Protein AF-A0A8G0PI36-F1 (afdb_monomer_lite)

Foldseek 3Di:
DPVVVVVVCVVVDDDCVQVVQLVCLCPPNPVNDPVCPPFDGDTPNDTDDDDVVVVVQVPQDDPNDGGPVRVVVVVVCVVCVVPD

Secondary structure (DSSP, 8-state):
--HHHHGGGGGGSPPHHHHHHHHHHHHH-TT--GGGTTPEEETTTEEEPPPHHHHHHHSS-BTTBPPHHHHHHHHHHHHHGGG-

Sequence (84 aa):
MPAWEYYPIIPLLHDPIFGAYTELFAGLSPDVKPEHSGRFVIPWGRFGSTRPDIDSQLSSKQGGEPTKATKFFEYCDSQTSAYA

Structure (mmCIF, N/CA/C/O backbone):
data_AF-A0A8G0PI36-F1
#
_entry.id   AF-A0A8G0PI36-F1
#
loop_
_atom_site.group_PDB
_atom_site.id
_atom_site.type_symbol
_atom_site.label_atom_id
_atom_site.label_alt_id
_atom_site.l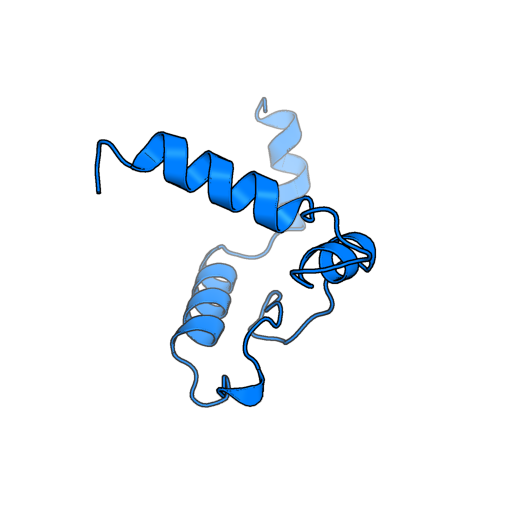abel_comp_id
_atom_site.label_asym_id
_atom_site.label_entity_id
_atom_site.label_seq_id
_atom_site.pdbx_PDB_ins_code
_atom_site.Cartn_x
_atom_site.Cartn_y
_atom_site.Cartn_z
_atom_site.occupancy
_atom_site.B_iso_or_equiv
_atom_site.auth_seq_id
_atom_site.auth_comp_id
_atom_site.auth_asym_id
_atom_site.auth_atom_id
_atom_site.pdbx_PDB_model_num
ATOM 1 N N . MET A 1 1 ? -17.237 13.022 -7.854 1.00 66.12 1 MET A N 1
ATOM 2 C CA . MET A 1 1 ? -16.677 14.271 -8.405 1.00 66.12 1 MET A CA 1
ATOM 3 C C . MET A 1 1 ? -17.335 14.542 -9.741 1.00 66.12 1 MET A C 1
ATOM 5 O O . MET A 1 1 ? -17.405 13.616 -10.546 1.00 66.12 1 MET A O 1
ATOM 9 N N . PRO A 1 2 ? -17.873 15.743 -9.975 1.00 87.00 2 PRO A N 1
ATOM 10 C CA . PRO A 1 2 ? -18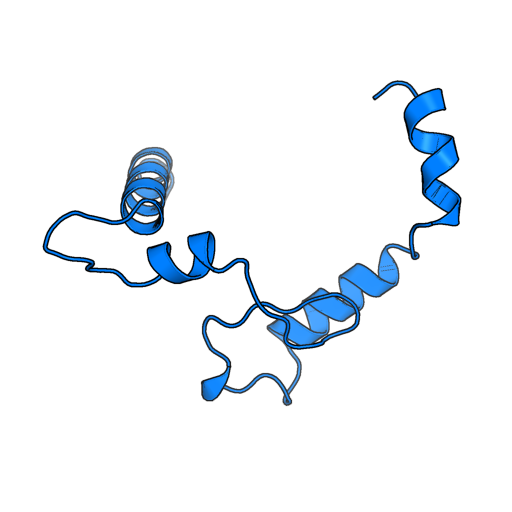.316 16.138 -11.303 1.00 87.00 2 PRO A CA 1
ATOM 11 C C . PRO A 1 2 ? -17.129 16.197 -12.285 1.00 87.00 2 PRO A C 1
ATOM 13 O O . PRO A 1 2 ? -15.991 16.460 -11.906 1.00 87.00 2 PRO A O 1
ATOM 16 N N . ALA A 1 3 ? -17.384 15.911 -13.562 1.00 82.88 3 ALA A N 1
ATOM 17 C CA . ALA A 1 3 ? -16.328 15.566 -14.519 1.00 82.88 3 ALA A CA 1
ATOM 18 C C . ALA A 1 3 ? -15.291 16.684 -14.764 1.00 82.88 3 ALA A C 1
ATOM 20 O O . ALA A 1 3 ? -14.134 16.404 -15.054 1.00 82.88 3 ALA A O 1
ATOM 21 N N . TRP A 1 4 ? -15.679 17.946 -14.588 1.00 84.19 4 TRP A N 1
ATOM 22 C CA . TRP A 1 4 ? -14.805 19.115 -14.734 1.00 84.19 4 TRP A CA 1
ATOM 23 C C . TRP A 1 4 ? -13.725 19.228 -13.644 1.00 84.19 4 TRP A C 1
ATOM 25 O O . TRP A 1 4 ? -12.705 19.864 -13.882 1.00 84.19 4 TRP A O 1
ATOM 35 N N . GLU A 1 5 ? -13.905 18.575 -12.491 1.00 82.81 5 GLU A N 1
ATOM 36 C CA . GLU A 1 5 ? -12.852 18.407 -11.476 1.00 82.81 5 GLU A CA 1
ATOM 37 C C . GLU A 1 5 ? -11.886 17.267 -11.846 1.00 82.81 5 GLU A C 1
ATOM 39 O O . GLU A 1 5 ? -10.715 17.290 -11.478 1.00 82.81 5 GLU A O 1
ATOM 44 N N . TYR A 1 6 ? -12.367 16.270 -12.597 1.00 78.00 6 TYR A N 1
ATOM 45 C CA . TYR A 1 6 ? -11.621 15.059 -12.949 1.00 78.00 6 TYR A CA 1
ATOM 46 C C . TYR A 1 6 ? -10.778 15.210 -14.224 1.00 78.00 6 TYR A C 1
ATOM 48 O O . TYR A 1 6 ? -9.649 14.738 -14.283 1.00 78.00 6 TYR A O 1
ATOM 56 N N . TYR A 1 7 ? -11.278 15.886 -15.259 1.00 84.81 7 TYR A N 1
ATOM 57 C CA . TYR A 1 7 ? -10.544 16.037 -16.522 1.00 84.81 7 TYR A CA 1
ATOM 58 C C . TYR A 1 7 ? -9.176 16.746 -16.411 1.00 84.81 7 TYR A C 1
ATOM 60 O O . TYR A 1 7 ? -8.256 16.323 -17.112 1.00 84.81 7 TYR A O 1
ATOM 68 N N . PRO A 1 8 ? -8.972 17.759 -15.541 1.00 92.00 8 PRO A N 1
ATOM 69 C CA . PRO A 1 8 ? -7.680 18.442 -15.423 1.00 92.00 8 PRO A CA 1
ATOM 70 C C . PRO A 1 8 ? -6.537 17.578 -14.872 1.00 92.00 8 PRO A C 1
ATOM 72 O O . PRO A 1 8 ? -5.377 17.873 -15.145 1.00 92.00 8 PRO A O 1
ATOM 75 N N . ILE A 1 9 ? -6.836 16.525 -14.102 1.00 87.75 9 ILE A N 1
ATOM 76 C CA . ILE A 1 9 ? -5.815 15.650 -13.497 1.00 87.75 9 ILE A CA 1
ATOM 77 C C . ILE A 1 9 ? -5.369 14.519 -14.426 1.00 87.75 9 ILE A C 1
ATOM 79 O O . ILE A 1 9 ? -4.269 14.011 -14.246 1.00 87.75 9 ILE A O 1
ATOM 83 N N . ILE A 1 10 ? -6.159 14.155 -15.443 1.00 85.94 10 ILE A N 1
ATOM 84 C CA . ILE A 1 10 ? -5.847 13.041 -16.359 1.00 85.94 10 ILE A CA 1
ATOM 85 C C . ILE A 1 10 ? -4.437 13.138 -16.973 1.00 85.94 10 ILE A C 1
ATOM 87 O O . ILE A 1 10 ? -3.733 12.132 -16.934 1.00 85.94 10 ILE A O 1
ATOM 91 N N . PRO A 1 11 ? -3.960 14.298 -17.473 1.00 88.75 11 PRO A N 1
ATOM 92 C CA . PRO A 1 11 ? -2.623 14.394 -18.069 1.00 88.75 11 PRO A CA 1
ATOM 93 C C . PRO A 1 11 ? -1.467 14.175 -17.081 1.00 88.75 11 PRO A C 1
ATOM 95 O O . PRO A 1 11 ? -0.336 13.964 -17.506 1.00 88.75 11 PRO A O 1
ATOM 98 N N . LEU A 1 12 ? -1.729 14.269 -15.772 1.00 89.94 12 LEU A N 1
ATOM 99 C CA . LEU A 1 12 ? -0.741 14.059 -14.710 1.00 89.94 12 LEU A CA 1
ATOM 100 C C . LEU A 1 12 ? -0.702 12.603 -14.223 1.00 89.94 12 LEU A C 1
ATOM 102 O O . LEU A 1 12 ? 0.187 12.241 -13.453 1.00 89.94 12 LEU A O 1
ATOM 106 N N . LEU A 1 13 ? -1.675 11.782 -14.624 1.00 91.00 13 LEU A N 1
ATOM 107 C CA . LEU A 1 13 ? -1.791 10.390 -14.210 1.00 91.00 13 LEU A CA 1
ATOM 108 C C . LEU A 1 13 ? -1.131 9.462 -15.235 1.00 91.00 13 LEU A C 1
ATOM 110 O O . LEU A 1 13 ? -1.072 9.748 -16.427 1.00 91.00 13 LEU A O 1
ATOM 114 N N . HIS A 1 14 ? -0.652 8.319 -14.753 1.00 92.31 14 HIS A N 1
ATOM 115 C CA . HIS A 1 14 ? -0.161 7.236 -15.599 1.00 92.31 14 HIS A CA 1
ATOM 116 C C . HIS A 1 14 ? -1.284 6.252 -15.932 1.00 92.31 14 HIS A C 1
ATOM 118 O O . HIS A 1 14 ? -2.248 6.123 -15.173 1.00 92.31 14 HIS A O 1
ATOM 124 N N . ASP A 1 15 ? -1.121 5.508 -17.028 1.00 93.19 15 ASP A N 1
ATOM 125 C CA . ASP A 1 15 ? -2.075 4.469 -17.412 1.00 93.19 15 ASP A CA 1
ATOM 126 C C . ASP A 1 15 ? -2.256 3.421 -16.295 1.00 93.19 15 ASP A C 1
ATOM 128 O O . ASP A 1 15 ? -1.265 2.976 -15.698 1.00 93.19 15 ASP A O 1
ATOM 132 N N . PRO A 1 16 ? -3.492 2.944 -16.039 1.00 93.44 16 PRO A N 1
ATOM 133 C CA . PRO A 1 16 ? -3.780 1.983 -14.968 1.00 93.44 16 PRO A CA 1
ATOM 134 C C . PRO A 1 16 ? -2.959 0.688 -15.030 1.00 93.44 16 PRO A C 1
ATOM 136 O O . PRO A 1 16 ? -2.714 0.057 -14.001 1.00 93.44 16 PRO A O 1
ATOM 139 N N . ILE A 1 17 ? -2.488 0.306 -16.222 1.00 96.38 17 ILE A N 1
ATOM 140 C CA . ILE A 1 17 ? -1.645 -0.877 -16.426 1.00 96.38 17 ILE A CA 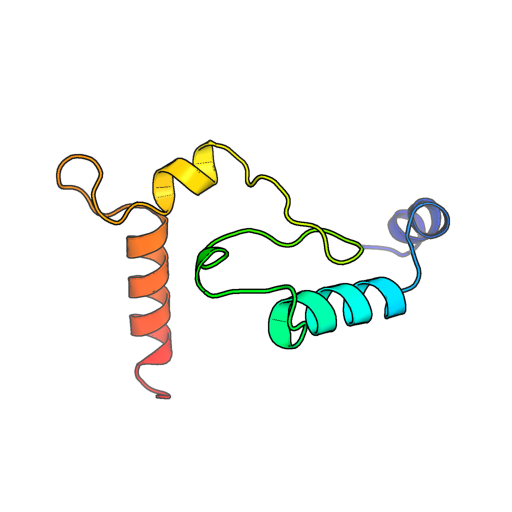1
ATOM 141 C C . ILE A 1 17 ? -0.343 -0.820 -15.610 1.00 96.38 17 ILE A C 1
ATOM 143 O O . ILE A 1 17 ? 0.117 -1.844 -15.111 1.00 96.38 17 ILE A O 1
ATOM 147 N N . PHE A 1 18 ? 0.213 0.372 -15.377 1.00 95.81 18 PHE A N 1
ATOM 148 C CA . PHE A 1 18 ? 1.402 0.534 -14.535 1.00 95.81 18 PHE A CA 1
ATOM 149 C C . PHE A 1 18 ? 1.108 0.295 -13.046 1.00 95.81 18 PHE A C 1
ATOM 151 O O . PHE A 1 18 ? 1.986 -0.154 -12.304 1.00 95.81 18 PHE A O 1
ATOM 158 N N . GLY A 1 19 ? -0.131 0.547 -12.612 1.00 96.00 19 GLY A N 1
ATOM 159 C CA . GLY A 1 19 ? -0.616 0.150 -11.292 1.00 96.00 19 GLY A CA 1
ATOM 160 C C . GLY A 1 19 ? -0.681 -1.371 -11.169 1.00 96.00 19 GLY A C 1
ATOM 161 O O . GLY A 1 19 ? -0.094 -1.932 -10.249 1.00 96.00 19 GLY A O 1
ATOM 162 N N . ALA A 1 20 ? -1.276 -2.047 -12.157 1.00 97.19 20 ALA A N 1
ATOM 163 C CA . ALA A 1 20 ? -1.342 -3.510 -12.186 1.00 97.19 20 ALA A CA 1
ATOM 164 C C . ALA A 1 20 ? 0.051 -4.164 -12.135 1.00 97.19 20 ALA A C 1
ATOM 166 O O . ALA A 1 20 ? 0.259 -5.115 -11.386 1.00 97.19 20 ALA A O 1
ATOM 167 N N . TYR A 1 21 ? 1.037 -3.626 -12.861 1.00 97.62 21 TYR A N 1
ATOM 168 C CA . TYR A 1 21 ? 2.421 -4.110 -12.777 1.00 97.62 21 TYR A CA 1
ATOM 169 C C . TYR A 1 21 ? 3.056 -3.904 -11.399 1.00 97.62 21 TYR A C 1
ATOM 171 O O . TYR A 1 21 ? 3.860 -4.730 -10.974 1.00 97.62 21 TYR A O 1
ATOM 179 N N . THR A 1 22 ? 2.687 -2.840 -10.682 1.00 97.88 22 THR A N 1
ATOM 180 C CA . THR A 1 22 ? 3.171 -2.601 -9.314 1.00 97.88 22 THR A CA 1
ATOM 181 C C . THR A 1 22 ? 2.618 -3.651 -8.344 1.00 97.88 22 THR A C 1
ATOM 183 O O . THR A 1 22 ? 3.383 -4.194 -7.550 1.00 97.88 22 THR A O 1
ATOM 186 N N . GLU A 1 23 ? 1.334 -3.997 -8.453 1.00 97.12 23 GLU A N 1
ATOM 187 C CA . GLU A 1 23 ? 0.706 -5.049 -7.637 1.00 97.12 23 GLU A CA 1
ATOM 188 C C . GLU A 1 23 ? 1.277 -6.440 -7.953 1.00 97.12 23 GLU A C 1
ATOM 190 O O . GLU A 1 23 ? 1.612 -7.204 -7.047 1.00 97.12 23 GLU A O 1
ATOM 195 N N . LEU A 1 24 ? 1.467 -6.761 -9.241 1.00 97.81 24 LEU A N 1
ATOM 196 C CA . LEU A 1 24 ? 2.099 -8.019 -9.656 1.00 97.81 24 LEU A CA 1
ATOM 197 C C . LEU A 1 24 ? 3.547 -8.114 -9.166 1.00 97.81 24 LEU A C 1
ATOM 199 O O . LEU A 1 24 ? 3.969 -9.183 -8.728 1.00 97.81 24 LEU A O 1
ATOM 203 N N . PHE A 1 25 ? 4.298 -7.009 -9.187 1.00 97.56 25 PHE A N 1
ATOM 204 C CA . PHE A 1 25 ? 5.620 -6.965 -8.570 1.00 97.56 25 PHE A CA 1
ATOM 205 C C . PHE A 1 25 ? 5.533 -7.261 -7.067 1.00 97.56 25 PHE A C 1
ATOM 207 O O . PHE A 1 25 ? 6.254 -8.129 -6.585 1.00 97.56 25 PHE A O 1
ATOM 214 N N . ALA A 1 26 ? 4.638 -6.586 -6.338 1.00 96.81 26 ALA A N 1
ATOM 215 C CA . ALA A 1 26 ? 4.500 -6.740 -4.891 1.00 96.81 26 ALA A CA 1
ATOM 216 C C . ALA A 1 26 ? 4.112 -8.169 -4.470 1.00 96.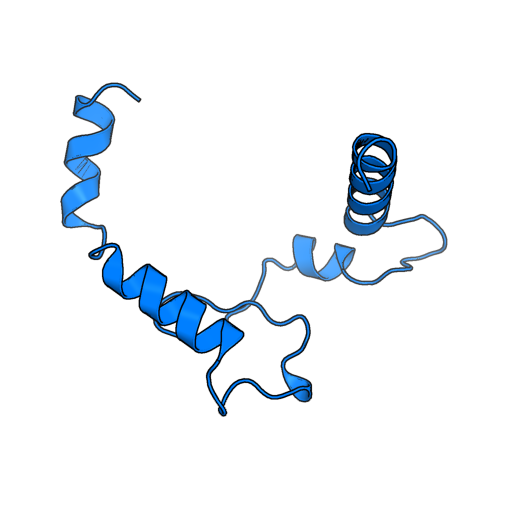81 26 ALA A C 1
ATOM 218 O O . ALA A 1 26 ? 4.600 -8.655 -3.452 1.00 96.81 26 ALA A O 1
ATOM 219 N N . GLY A 1 27 ? 3.248 -8.836 -5.243 1.00 95.31 27 GLY A N 1
ATOM 220 C CA . GLY A 1 27 ? 2.740 -10.167 -4.910 1.00 95.31 27 GLY A CA 1
ATOM 221 C C . GLY A 1 27 ? 3.549 -11.342 -5.464 1.00 95.31 27 GLY A C 1
ATOM 222 O O . GLY A 1 27 ? 3.534 -12.410 -4.857 1.00 95.31 27 GLY A O 1
ATOM 223 N N . LEU A 1 28 ? 4.219 -11.185 -6.615 1.00 96.94 28 LEU A N 1
ATOM 224 C CA . LEU A 1 28 ? 4.783 -12.315 -7.374 1.00 96.94 28 LEU A CA 1
ATOM 225 C C . LEU A 1 28 ? 6.271 -12.175 -7.722 1.00 96.94 28 LEU A C 1
ATOM 227 O O . LEU A 1 28 ? 6.863 -13.139 -8.211 1.00 96.94 28 LEU A O 1
ATOM 231 N N . SER A 1 29 ? 6.886 -11.003 -7.533 1.00 96.94 29 SER A N 1
ATOM 232 C CA . SER A 1 29 ? 8.285 -10.816 -7.923 1.00 96.94 29 SER A CA 1
ATOM 233 C C . SER A 1 29 ? 9.233 -11.615 -7.019 1.00 96.94 29 SER A C 1
ATOM 235 O O . SER A 1 29 ? 9.134 -11.505 -5.796 1.00 96.94 29 SER A O 1
ATOM 237 N N . PRO A 1 30 ? 10.225 -12.335 -7.577 1.00 96.81 30 PRO A N 1
ATOM 238 C CA . PRO A 1 30 ? 11.273 -12.984 -6.784 1.00 96.81 30 PRO A CA 1
ATOM 239 C C . PRO A 1 30 ? 12.178 -11.982 -6.044 1.00 96.81 30 PRO A C 1
ATOM 241 O O . PRO A 1 30 ? 12.909 -12.363 -5.127 1.00 96.81 30 PRO A O 1
ATOM 244 N N . ASP A 1 31 ? 12.124 -10.699 -6.413 1.00 96.25 31 ASP A N 1
ATOM 245 C CA . ASP A 1 31 ? 12.832 -9.627 -5.710 1.00 96.25 31 ASP A CA 1
ATOM 246 C C . ASP A 1 31 ? 12.138 -9.236 -4.391 1.00 96.25 31 ASP A C 1
ATOM 248 O O . ASP A 1 31 ? 12.755 -8.618 -3.516 1.00 96.25 31 ASP A O 1
ATOM 252 N N . VAL A 1 32 ? 10.866 -9.609 -4.208 1.00 96.94 32 VAL A N 1
ATOM 253 C CA . VAL A 1 32 ? 10.126 -9.418 -2.956 1.00 96.94 32 VAL A CA 1
ATOM 254 C C . VAL A 1 32 ? 10.362 -10.627 -2.050 1.00 96.94 32 VAL A C 1
ATOM 256 O O . VAL A 1 32 ? 9.747 -11.679 -2.187 1.00 96.94 32 VAL A O 1
ATOM 259 N N . LYS A 1 33 ? 11.301 -10.467 -1.115 1.00 96.75 33 LYS A N 1
ATOM 260 C CA . LYS A 1 33 ? 11.761 -11.507 -0.191 1.00 96.75 33 LYS A CA 1
ATOM 261 C C . LYS A 1 33 ? 11.087 -11.401 1.182 1.00 96.75 33 LYS A C 1
ATOM 263 O O . LYS A 1 33 ? 10.578 -10.328 1.517 1.00 96.75 33 LYS A O 1
ATOM 268 N N . PRO A 1 34 ? 11.137 -12.455 2.019 1.00 95.19 34 PRO A N 1
ATOM 269 C CA . PRO A 1 34 ? 10.600 -12.417 3.382 1.00 95.19 34 PRO A CA 1
ATOM 270 C C . PRO A 1 34 ? 11.134 -11.259 4.238 1.00 95.19 34 PRO A C 1
ATOM 272 O O . PRO A 1 34 ? 10.388 -10.687 5.030 1.00 95.19 34 PRO A O 1
ATOM 275 N N . GLU A 1 35 ? 12.389 -10.846 4.038 1.00 95.00 35 GLU A N 1
ATOM 276 C CA . GLU A 1 35 ? 12.994 -9.691 4.727 1.00 95.00 35 GLU A CA 1
ATOM 277 C C . GLU A 1 35 ? 12.304 -8.354 4.403 1.00 95.00 35 GLU A C 1
ATOM 279 O O . GLU A 1 35 ? 12.483 -7.366 5.114 1.00 95.00 35 GLU A O 1
ATOM 284 N N . HIS A 1 36 ? 11.516 -8.302 3.327 1.00 93.56 36 HIS A N 1
ATOM 285 C CA . HIS A 1 36 ? 10.731 -7.136 2.928 1.00 93.56 36 HIS A CA 1
ATOM 286 C C . HIS A 1 36 ? 9.309 -7.144 3.512 1.00 93.56 36 HIS A C 1
ATOM 288 O O . HIS A 1 36 ? 8.520 -6.256 3.187 1.00 93.56 36 HIS A O 1
ATOM 294 N N . SER A 1 37 ? 8.965 -8.113 4.367 1.00 90.56 37 SER A N 1
ATOM 295 C CA . SER A 1 37 ? 7.651 -8.184 5.010 1.00 90.56 37 SER A CA 1
ATOM 296 C C . SER A 1 37 ? 7.328 -6.900 5.784 1.00 90.56 37 SER A C 1
ATOM 298 O O . SER A 1 37 ? 8.172 -6.346 6.490 1.00 90.56 37 SER A O 1
ATOM 300 N N . GLY A 1 38 ? 6.103 -6.400 5.615 1.00 88.25 38 GLY A N 1
ATOM 301 C CA . GLY A 1 38 ? 5.635 -5.148 6.218 1.00 88.25 38 GLY A CA 1
ATOM 302 C C . GLY A 1 38 ? 6.100 -3.865 5.516 1.00 88.25 38 GLY A C 1
ATOM 303 O O . GLY A 1 38 ? 5.702 -2.781 5.936 1.00 88.25 38 GLY A O 1
ATOM 304 N N . ARG A 1 39 ? 6.910 -3.942 4.447 1.00 92.38 39 ARG A N 1
ATOM 305 C CA . ARG A 1 39 ? 7.303 -2.757 3.667 1.00 92.38 39 ARG A CA 1
ATOM 306 C C . ARG A 1 39 ? 6.196 -2.302 2.719 1.00 92.38 39 ARG A C 1
ATOM 308 O O . ARG A 1 39 ? 5.392 -3.093 2.239 1.00 92.38 39 ARG A O 1
ATOM 315 N N . PHE A 1 40 ? 6.219 -1.014 2.391 1.00 94.25 40 PHE A N 1
ATOM 316 C CA . PHE A 1 40 ? 5.285 -0.404 1.454 1.00 94.25 40 PHE A CA 1
ATOM 317 C C . PHE A 1 40 ? 5.870 -0.344 0.039 1.00 94.25 40 PHE A C 1
ATOM 319 O O . PHE A 1 40 ? 6.944 0.229 -0.172 1.00 94.25 40 PHE A O 1
ATOM 326 N N . VAL A 1 41 ? 5.167 -0.931 -0.932 1.00 96.81 41 VAL A N 1
ATOM 327 C CA . VAL A 1 41 ? 5.526 -0.852 -2.353 1.00 96.81 41 VAL A CA 1
ATOM 328 C C . VAL A 1 41 ? 4.823 0.353 -2.978 1.00 96.81 41 VAL A C 1
ATOM 330 O O . VAL A 1 41 ? 3.615 0.519 -2.849 1.00 96.81 41 VAL A O 1
ATOM 333 N N . ILE A 1 42 ? 5.592 1.205 -3.648 1.00 96.06 42 ILE A N 1
ATOM 334 C CA . ILE A 1 42 ? 5.117 2.397 -4.357 1.00 96.06 42 ILE A CA 1
ATOM 335 C C . ILE A 1 42 ? 5.186 2.179 -5.876 1.00 96.06 42 ILE A C 1
ATOM 337 O O . ILE A 1 42 ? 5.875 1.252 -6.324 1.00 96.06 42 ILE A O 1
ATOM 341 N N . PRO A 1 43 ? 4.538 3.045 -6.685 1.00 95.00 43 PRO A N 1
ATOM 342 C CA . PRO A 1 43 ? 4.518 2.902 -8.130 1.00 95.00 43 PRO A CA 1
ATOM 343 C C . PRO A 1 43 ? 5.872 2.609 -8.774 1.00 95.00 43 PRO A C 1
ATOM 345 O O . PRO A 1 43 ? 6.915 3.207 -8.449 1.00 95.00 43 PRO A O 1
ATOM 348 N N . TRP A 1 44 ? 5.747 1.683 -9.726 1.00 94.00 44 TRP A N 1
ATOM 349 C CA . TRP A 1 44 ? 6.769 1.022 -10.535 1.00 94.00 44 TRP A CA 1
ATOM 350 C C . TRP A 1 44 ? 7.602 -0.016 -9.779 1.00 94.00 44 TRP A C 1
ATOM 352 O O . TRP A 1 44 ? 8.772 -0.208 -10.093 1.00 94.00 44 TRP A O 1
ATOM 362 N N . GLY A 1 45 ? 6.995 -0.680 -8.789 1.00 95.06 45 GLY A N 1
ATOM 363 C CA . GLY A 1 45 ? 7.597 -1.826 -8.102 1.00 95.06 45 GLY A CA 1
ATOM 364 C C . GLY A 1 45 ? 8.802 -1.451 -7.241 1.00 95.06 45 GLY A C 1
ATOM 365 O O . GLY A 1 45 ? 9.841 -2.101 -7.290 1.00 95.06 45 GLY A O 1
ATOM 366 N N . ARG A 1 46 ? 8.704 -0.360 -6.476 1.00 95.19 46 ARG A N 1
ATOM 367 C CA . ARG A 1 46 ? 9.804 0.119 -5.623 1.00 95.19 46 ARG A CA 1
ATOM 368 C C . ARG A 1 46 ? 9.409 0.064 -4.161 1.00 95.19 46 ARG A C 1
ATOM 370 O O . ARG A 1 46 ? 8.263 0.330 -3.824 1.00 95.19 46 ARG A O 1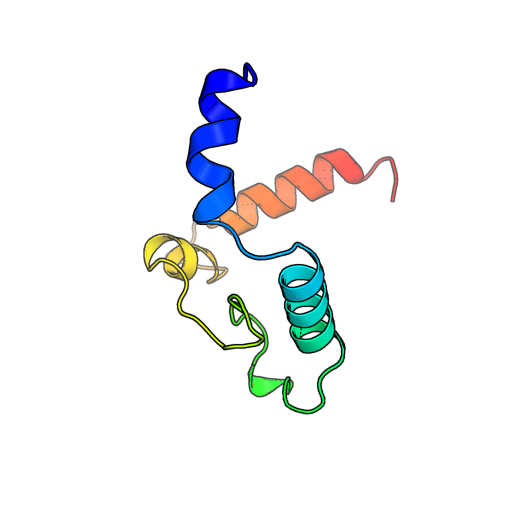
ATOM 377 N N . PHE A 1 47 ? 10.369 -0.194 -3.281 1.00 96.12 47 PHE A N 1
ATOM 378 C CA . PHE A 1 47 ? 10.140 -0.065 -1.845 1.00 96.12 47 PHE A CA 1
ATOM 379 C C . PHE A 1 47 ? 10.206 1.405 -1.434 1.00 96.12 47 PHE A C 1
ATOM 381 O O . PHE A 1 47 ? 11.253 2.043 -1.547 1.00 96.12 47 PHE A O 1
ATOM 388 N N . GLY A 1 48 ? 9.081 1.937 -0.967 1.00 94.31 48 GLY A N 1
ATOM 389 C CA . GLY A 1 48 ? 8.969 3.292 -0.446 1.00 94.31 48 GLY A CA 1
ATOM 390 C C . GLY A 1 48 ? 9.063 3.349 1.075 1.00 94.31 48 GLY A C 1
ATOM 391 O O . GLY A 1 48 ? 9.235 2.339 1.762 1.00 94.31 48 GLY A O 1
ATOM 392 N N . SER A 1 49 ? 8.934 4.567 1.591 1.00 92.00 49 SER A N 1
ATOM 393 C CA . SER A 1 49 ? 8.705 4.844 3.006 1.00 92.00 49 SER A CA 1
ATOM 394 C C . SER A 1 49 ? 7.241 5.200 3.227 1.00 92.00 49 SER A C 1
ATOM 396 O O . SER A 1 49 ? 6.661 5.994 2.481 1.00 92.00 49 SER A O 1
ATOM 398 N N . THR A 1 50 ? 6.664 4.651 4.278 1.00 90.94 50 THR A N 1
ATOM 399 C CA . THR A 1 50 ? 5.390 5.082 4.844 1.00 90.94 50 THR A CA 1
ATOM 400 C C . THR A 1 50 ? 5.570 6.375 5.636 1.00 90.94 50 THR A C 1
ATOM 402 O O . THR A 1 50 ? 6.685 6.831 5.898 1.00 90.94 50 THR A O 1
ATOM 405 N N . ARG A 1 51 ? 4.458 7.042 5.964 1.00 90.56 51 ARG A N 1
ATOM 406 C CA . ARG A 1 51 ? 4.530 8.218 6.832 1.00 90.56 51 ARG A CA 1
ATOM 407 C C . ARG A 1 51 ? 4.941 7.783 8.248 1.00 90.56 51 ARG A C 1
ATOM 409 O O . ARG A 1 51 ? 4.415 6.775 8.722 1.00 90.56 51 ARG A O 1
ATOM 416 N N . PRO A 1 52 ? 5.766 8.566 8.968 1.00 89.56 52 PRO A N 1
ATOM 417 C CA . PRO A 1 52 ? 6.245 8.183 10.299 1.00 89.56 52 PRO A CA 1
ATOM 418 C C . PRO A 1 52 ? 5.130 7.912 11.317 1.00 89.56 52 PRO A C 1
ATOM 420 O O . PRO A 1 52 ? 5.271 7.063 12.195 1.00 89.56 52 PRO A O 1
ATOM 423 N N . ASP A 1 53 ? 4.002 8.619 11.205 1.00 88.44 53 ASP A N 1
ATOM 424 C CA . ASP A 1 53 ? 2.849 8.397 12.072 1.00 88.44 53 ASP A CA 1
ATOM 425 C C . ASP A 1 53 ? 2.185 7.040 11.818 1.00 88.44 53 ASP A C 1
ATOM 427 O O . ASP A 1 53 ? 1.722 6.422 12.770 1.00 88.44 53 ASP A O 1
ATOM 431 N N . ILE A 1 54 ? 2.201 6.534 10.583 1.00 88.56 54 ILE A N 1
ATOM 432 C CA . ILE A 1 54 ? 1.721 5.186 10.250 1.00 88.56 54 ILE A CA 1
ATOM 433 C C . ILE A 1 54 ? 2.679 4.144 10.829 1.00 88.56 54 ILE A C 1
ATOM 435 O O . ILE A 1 54 ? 2.236 3.250 11.549 1.00 88.56 54 ILE A O 1
ATOM 439 N N . ASP A 1 55 ? 3.983 4.308 10.600 1.00 87.12 55 ASP A N 1
ATOM 440 C CA . ASP A 1 55 ? 5.012 3.380 11.090 1.00 87.12 55 ASP A CA 1
ATOM 441 C C . ASP A 1 55 ? 4.971 3.230 12.612 1.00 87.12 55 ASP A C 1
ATOM 443 O O . ASP A 1 55 ? 5.069 2.121 13.141 1.00 87.12 55 ASP A O 1
ATOM 447 N N . SER A 1 56 ? 4.727 4.335 13.325 1.00 86.19 56 SER A N 1
ATOM 448 C CA . SER A 1 56 ? 4.580 4.326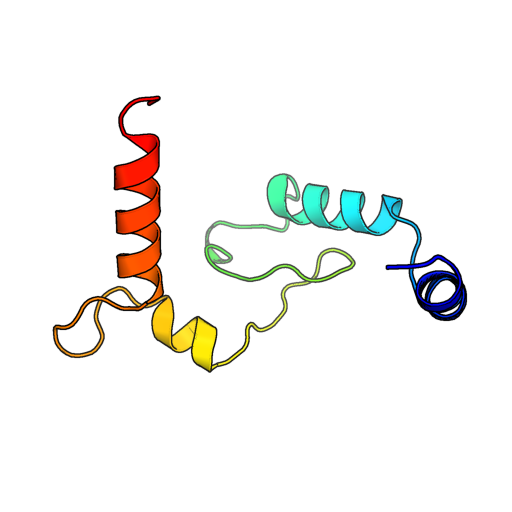 14.784 1.00 86.19 56 SER A CA 1
ATOM 449 C C . SER A 1 56 ? 3.424 3.448 15.280 1.00 86.19 56 SER A C 1
ATOM 451 O O . SER A 1 56 ? 3.476 2.940 16.397 1.00 86.19 56 SER A O 1
ATOM 453 N N . GLN A 1 57 ? 2.380 3.257 14.465 1.00 86.62 57 GLN A N 1
ATOM 454 C CA . GLN A 1 57 ? 1.185 2.496 14.836 1.00 86.62 57 GLN A CA 1
ATOM 455 C C . GLN A 1 57 ? 1.259 1.018 14.437 1.00 86.62 57 GLN A C 1
ATOM 457 O O . GLN A 1 57 ? 0.474 0.228 14.960 1.00 86.62 57 GLN A O 1
ATOM 462 N N . LEU A 1 58 ? 2.180 0.630 13.548 1.00 78.75 58 LEU A N 1
ATOM 463 C CA . LEU A 1 58 ? 2.355 -0.765 13.118 1.00 78.75 58 LEU A CA 1
ATOM 464 C C . LEU A 1 58 ? 2.978 -1.651 14.209 1.00 78.75 58 LEU A C 1
ATOM 466 O O . LEU A 1 58 ? 2.812 -2.868 14.194 1.00 78.75 58 LEU A O 1
ATOM 470 N N . SER A 1 59 ? 3.674 -1.054 15.179 1.00 71.06 59 SER A N 1
ATOM 471 C CA . SER A 1 59 ? 4.233 -1.784 16.320 1.00 71.06 59 SER A CA 1
ATOM 472 C C . SER A 1 59 ? 3.130 -2.130 17.318 1.00 71.06 59 SER A C 1
ATOM 474 O O . SER A 1 59 ? 2.548 -1.244 17.928 1.00 71.06 59 SER A O 1
ATOM 476 N N . SER A 1 60 ? 2.862 -3.415 17.543 1.00 61.41 60 SER A N 1
ATOM 477 C CA . SER A 1 60 ? 1.713 -3.909 18.320 1.00 61.41 60 SER A CA 1
ATOM 478 C C . SER A 1 60 ? 1.652 -3.479 19.796 1.00 61.41 60 SER A C 1
ATOM 480 O O . SER A 1 60 ? 0.648 -3.742 20.455 1.00 61.41 60 SER A O 1
ATOM 482 N N . LYS A 1 61 ? 2.704 -2.862 20.355 1.00 57.34 61 LYS A N 1
ATOM 483 C CA . LYS A 1 61 ? 2.750 -2.418 21.758 1.00 57.34 61 LYS A CA 1
ATOM 484 C C . LYS A 1 61 ? 3.612 -1.168 21.921 1.00 57.34 61 LYS A C 1
ATOM 486 O O . LYS A 1 61 ? 4.834 -1.267 21.996 1.00 57.34 61 LYS A O 1
ATOM 491 N N . GLN A 1 62 ? 2.981 -0.006 22.070 1.00 55.22 62 GLN A N 1
ATOM 492 C CA . GLN A 1 62 ? 3.647 1.199 22.565 1.00 55.22 62 GLN A CA 1
ATOM 493 C C . GLN A 1 62 ? 3.098 1.503 23.967 1.00 55.22 62 GLN A C 1
ATOM 495 O O . GLN A 1 62 ? 2.005 2.031 24.117 1.00 55.22 62 GLN A O 1
ATOM 500 N N . GLY A 1 63 ? 3.825 1.101 25.015 1.00 57.69 63 GLY A N 1
ATOM 501 C CA . GLY A 1 63 ? 3.517 1.522 26.391 1.00 57.69 63 GLY A CA 1
ATOM 502 C C . GLY A 1 63 ? 2.256 0.934 27.047 1.00 57.69 63 GLY A C 1
ATOM 503 O O . GLY A 1 63 ? 1.811 1.478 28.048 1.00 57.69 63 GLY A O 1
ATOM 504 N N . GLY A 1 64 ? 1.699 -0.168 26.531 1.00 69.56 64 GLY A N 1
ATOM 505 C CA . GLY A 1 64 ? 0.612 -0.928 27.175 1.00 69.56 64 GLY A CA 1
ATOM 506 C C . GLY A 1 64 ? -0.772 -0.749 26.546 1.00 69.56 64 GLY A C 1
ATOM 507 O O . GLY A 1 64 ? -1.584 -1.664 26.635 1.00 69.56 64 GLY A O 1
ATOM 508 N N . GLU A 1 65 ? -1.007 0.355 25.834 1.00 78.06 65 GLU A N 1
ATOM 509 C CA . GLU A 1 65 ? -2.259 0.598 25.108 1.00 78.06 65 GLU A CA 1
ATOM 510 C C . GLU A 1 65 ? -2.207 0.035 23.672 1.00 78.06 65 GLU A C 1
ATOM 512 O O . GLU A 1 65 ? -1.171 0.154 23.004 1.00 78.06 65 GLU A O 1
ATOM 517 N N . PRO A 1 66 ? -3.307 -0.552 23.156 1.00 82.81 66 PRO A N 1
ATOM 518 C CA . PRO A 1 66 ? -3.362 -1.028 21.778 1.00 82.81 66 PRO A CA 1
ATOM 519 C C . PRO A 1 66 ? -3.283 0.142 20.790 1.00 82.81 66 PRO A C 1
ATOM 521 O O . PRO A 1 66 ? -3.940 1.179 20.967 1.00 82.81 66 PRO A O 1
ATOM 524 N N . THR A 1 67 ? -2.484 -0.019 19.730 1.00 89.38 67 THR A N 1
ATOM 525 C CA . THR A 1 67 ? -2.313 1.018 18.704 1.00 89.38 67 THR A CA 1
ATOM 526 C C . THR A 1 67 ? -3.583 1.206 17.885 1.00 89.38 67 THR A C 1
ATOM 528 O O . THR A 1 67 ? -4.495 0.375 17.897 1.00 89.38 67 THR A O 1
ATOM 531 N N . LYS A 1 68 ? -3.652 2.302 17.119 1.00 89.00 68 LYS A N 1
ATOM 532 C CA . LYS A 1 68 ? -4.765 2.521 16.186 1.00 89.00 68 LYS A CA 1
ATOM 533 C C . LYS A 1 68 ? -4.892 1.386 15.167 1.00 89.00 68 LYS A C 1
ATOM 535 O O . LYS A 1 68 ? -6.013 1.032 14.824 1.00 89.00 68 LYS A O 1
ATOM 540 N N . ALA A 1 69 ? -3.772 0.810 14.721 1.00 89.69 69 ALA A N 1
ATOM 541 C CA . ALA A 1 69 ? -3.778 -0.319 13.794 1.00 89.69 69 ALA A CA 1
ATOM 542 C C . ALA A 1 69 ? -4.402 -1.567 14.437 1.00 89.69 69 ALA A C 1
ATOM 544 O O . ALA A 1 69 ? -5.290 -2.168 13.840 1.00 89.69 69 ALA A O 1
ATOM 545 N N . THR A 1 70 ? -4.016 -1.899 15.676 1.00 90.12 70 THR A N 1
ATOM 546 C CA . THR A 1 70 ? -4.611 -3.014 16.433 1.00 90.12 70 THR A CA 1
ATOM 547 C C . THR A 1 70 ? -6.111 -2.816 16.634 1.00 90.12 70 THR A C 1
ATOM 549 O O . THR A 1 70 ? -6.893 -3.682 16.259 1.00 90.12 70 THR A O 1
ATOM 552 N N . LYS A 1 71 ? -6.524 -1.642 17.134 1.00 92.38 71 LYS A N 1
ATOM 553 C CA . LYS A 1 71 ? -7.945 -1.319 17.355 1.00 92.38 71 LYS A CA 1
ATOM 554 C C . LYS A 1 71 ? -8.764 -1.412 16.066 1.00 92.38 71 LYS A C 1
ATOM 556 O O . LYS A 1 71 ? -9.903 -1.866 16.087 1.00 92.38 71 LYS A O 1
ATOM 561 N N . PHE A 1 72 ? -8.197 -0.965 14.945 1.00 92.44 72 PHE A N 1
ATOM 562 C CA . PHE A 1 72 ? -8.868 -1.033 13.651 1.00 92.44 72 PHE A CA 1
ATOM 563 C C . PHE A 1 72 ? -8.999 -2.473 13.146 1.00 92.44 72 PHE A C 1
ATOM 565 O O . PHE A 1 72 ? -10.073 -2.854 12.690 1.00 92.44 72 PHE A O 1
ATOM 572 N N . PHE A 1 73 ? -7.946 -3.282 13.281 1.00 91.81 73 PHE A N 1
ATOM 573 C CA . PHE A 1 73 ? -7.987 -4.698 12.923 1.00 91.81 73 PHE A CA 1
ATOM 574 C C . PHE A 1 73 ? -9.037 -5.463 13.744 1.00 91.81 73 PHE A C 1
ATOM 576 O O . PHE A 1 73 ? -9.875 -6.147 13.166 1.00 91.81 73 PHE A O 1
ATOM 583 N N . GLU A 1 74 ? -9.051 -5.285 15.070 1.00 94.38 74 GLU A N 1
ATOM 584 C CA . GLU A 1 74 ? -10.044 -5.894 15.972 1.00 94.38 74 GLU A CA 1
ATOM 585 C C . GLU A 1 74 ? -11.479 -5.472 15.626 1.00 94.38 74 GLU A C 1
ATOM 587 O O . GLU A 1 74 ? -12.403 -6.286 15.649 1.00 94.38 74 GLU A O 1
ATOM 592 N N . TYR A 1 75 ? -11.680 -4.201 15.264 1.00 95.88 75 TYR A N 1
ATOM 593 C CA . TYR A 1 75 ? -12.979 -3.730 14.798 1.00 95.88 75 TYR A CA 1
ATOM 594 C C . TYR A 1 75 ? -13.409 -4.462 13.522 1.00 95.88 75 TYR A C 1
ATOM 596 O O . TYR A 1 75 ? -14.519 -4.994 13.489 1.00 95.88 75 TYR A O 1
ATOM 604 N N . CYS A 1 76 ? -12.542 -4.517 12.503 1.00 95.75 76 CYS A N 1
ATOM 605 C CA . CYS A 1 76 ? -12.816 -5.230 11.255 1.00 95.75 76 CYS A CA 1
ATOM 606 C C . CYS A 1 76 ? -13.176 -6.693 11.516 1.00 95.75 76 CYS A C 1
ATOM 608 O O . CYS A 1 76 ? -14.220 -7.131 11.044 1.00 95.75 76 CYS A O 1
ATOM 610 N N . ASP A 1 77 ? -12.378 -7.390 12.328 1.00 96.06 77 ASP A N 1
ATOM 611 C CA . ASP A 1 77 ? -12.621 -8.781 12.712 1.00 96.06 77 ASP A CA 1
ATOM 612 C C . ASP A 1 77 ? -14.001 -8.951 13.367 1.00 96.06 77 ASP A C 1
ATOM 614 O O . ASP A 1 77 ? -14.786 -9.804 12.956 1.00 96.06 77 ASP A O 1
ATOM 618 N N . SER A 1 78 ? -14.384 -8.058 14.291 1.00 96.94 78 SER A N 1
ATOM 619 C CA . SER A 1 78 ? -15.719 -8.099 14.907 1.00 96.94 78 SER A CA 1
ATOM 620 C C . SER A 1 78 ? -16.851 -7.948 13.884 1.00 96.94 78 SER A C 1
ATOM 622 O O . SER A 1 78 ? -17.850 -8.662 13.971 1.00 96.94 78 SER A O 1
ATOM 624 N N . GLN A 1 79 ? -16.693 -7.054 12.900 1.00 97.25 79 GLN A N 1
ATOM 625 C CA . GLN A 1 79 ? -17.710 -6.795 11.878 1.00 97.25 79 GLN A CA 1
ATOM 626 C C . GLN A 1 79 ? -17.818 -7.946 10.876 1.00 97.25 79 GLN A C 1
ATOM 628 O O . GLN A 1 79 ? -18.903 -8.204 10.354 1.00 97.25 79 GLN A O 1
ATOM 633 N N . THR A 1 80 ? -16.711 -8.639 10.601 1.00 96.88 80 THR A N 1
ATOM 634 C CA . THR A 1 80 ? -16.668 -9.737 9.630 1.00 96.88 80 THR A CA 1
ATOM 635 C C . THR A 1 80 ? -16.852 -11.116 10.249 1.00 96.88 80 THR A C 1
ATOM 637 O O . THR A 1 80 ? -17.125 -12.056 9.511 1.00 96.88 80 THR A O 1
ATOM 640 N N . SER A 1 81 ? -16.764 -11.250 11.575 1.00 95.88 81 SER A N 1
ATOM 641 C CA . SER A 1 81 ? -16.830 -12.533 12.294 1.00 95.88 81 SER A CA 1
ATOM 642 C C . SER A 1 81 ? -18.077 -13.370 11.986 1.00 95.88 81 SER A C 1
ATOM 644 O O . SER A 1 81 ? -18.018 -14.593 12.006 1.00 95.88 81 SER A O 1
ATOM 646 N N . ALA A 1 82 ? -19.200 -12.730 11.653 1.00 96.00 82 ALA A N 1
ATOM 647 C CA . ALA A 1 82 ? -20.437 -13.418 11.284 1.00 96.00 82 ALA A CA 1
ATOM 648 C C . ALA A 1 82 ? -20.417 -14.045 9.873 1.00 96.00 82 ALA A C 1
ATOM 650 O O . ALA A 1 82 ? -21.333 -14.792 9.533 1.00 96.00 82 ALA A O 1
ATOM 651 N N . TYR A 1 83 ? -19.420 -13.716 9.047 1.00 93.81 83 TYR A N 1
ATOM 652 C CA . TYR A 1 83 ? -19.318 -14.116 7.638 1.00 93.81 83 TYR A CA 1
ATOM 653 C C . TYR A 1 83 ? -18.075 -14.964 7.327 1.00 93.81 83 TYR A C 1
ATOM 655 O O . TYR A 1 83 ? -17.871 -15.312 6.163 1.00 93.81 83 TYR A O 1
ATOM 663 N N . ALA A 1 84 ? -17.236 -15.232 8.331 1.00 72.94 84 ALA A N 1
ATOM 664 C CA . ALA A 1 84 ? -15.982 -15.972 8.205 1.00 72.94 84 ALA A CA 1
ATOM 665 C C . ALA A 1 84 ? -16.165 -17.482 8.413 1.00 72.94 84 ALA A C 1
ATOM 667 O O . ALA A 1 84 ? -17.050 -17.875 9.208 1.00 72.94 84 ALA A O 1
#

Organism: NCBI:txid1491479

pLDDT: mean 89.48, std 9.75, range [55.22, 97.88]

Radius of gyration: 17.82 Å; chains: 1; bounding box: 33×35×45 Å